Protein AF-A0A4U1F6W5-F1 (afdb_monomer_lite)

pLDDT: mean 93.99, std 4.49, range [68.31, 98.38]

InterPro domains:
  IPR005821 Ion transport domain [PF00520] (6-41)
  IPR015925 Ryanodine/Inositol 1,4,5-trisphosphate receptor [PTHR45816] (1-109)

Radius of gyration: 30.18 Å; chains: 1; bounding box: 64×39×82 Å

Structure (mmCIF, N/CA/C/O backbone):
data_AF-A0A4U1F6W5-F1
#
_entry.id   AF-A0A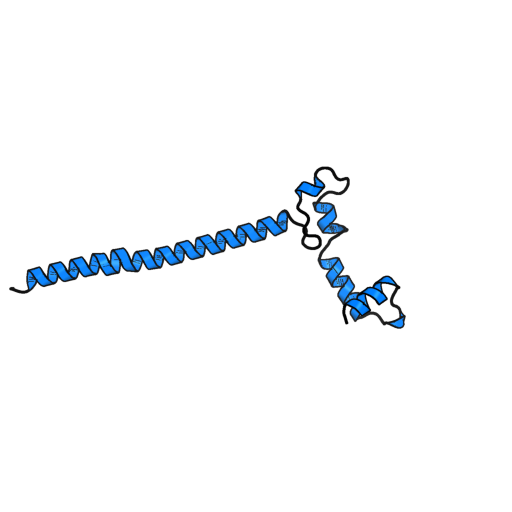4U1F6W5-F1
#
loop_
_atom_site.group_PDB
_atom_site.id
_atom_site.type_symbol
_atom_site.labe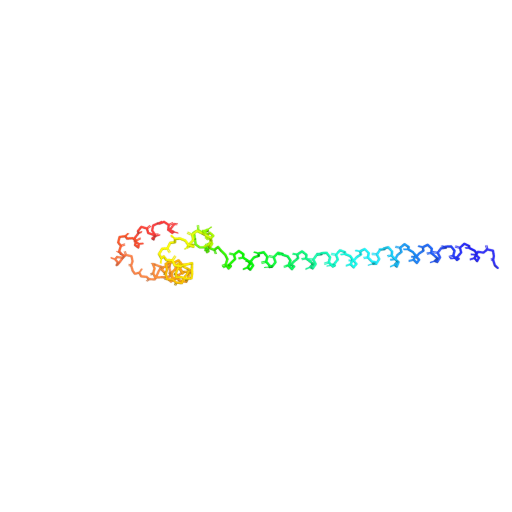l_atom_id
_atom_site.label_alt_id
_atom_site.label_comp_id
_atom_site.label_asym_id
_atom_site.label_entity_id
_atom_site.label_seq_id
_atom_site.pdbx_PDB_ins_code
_atom_site.Cartn_x
_atom_site.Cartn_y
_atom_site.Cartn_z
_atom_site.occupancy
_atom_site.B_iso_or_equiv
_atom_site.auth_seq_id
_atom_site.auth_comp_id
_atom_site.auth_asym_id
_atom_site.auth_atom_id
_atom_site.pdbx_PDB_model_num
ATOM 1 N N . GLU A 1 1 ? 42.546 -13.708 -48.440 1.00 68.31 1 GLU A N 1
ATOM 2 C CA . GLU A 1 1 ? 41.752 -14.947 -48.286 1.00 68.31 1 GLU A CA 1
ATOM 3 C C . GLU A 1 1 ? 40.320 -14.702 -48.749 1.00 68.31 1 GLU A C 1
ATOM 5 O O . GLU A 1 1 ? 39.774 -13.661 -48.393 1.00 68.31 1 GLU A O 1
ATOM 10 N N . PRO A 1 2 ? 39.708 -15.605 -49.533 1.00 77.06 2 PRO A N 1
ATOM 11 C CA . PRO A 1 2 ? 38.399 -15.370 -50.160 1.00 77.06 2 PRO A CA 1
ATOM 12 C C . PRO A 1 2 ? 37.243 -15.199 -49.157 1.00 77.06 2 PRO A C 1
ATOM 14 O O . PRO A 1 2 ? 36.224 -14.611 -49.497 1.00 77.06 2 PRO A O 1
ATOM 17 N N . LEU A 1 3 ? 37.407 -15.654 -47.911 1.00 87.00 3 LEU A N 1
ATOM 18 C CA . LEU A 1 3 ? 36.381 -15.586 -46.861 1.00 87.00 3 LEU A CA 1
ATOM 19 C C . LEU A 1 3 ? 36.525 -14.380 -45.920 1.00 87.00 3 LEU A C 1
ATOM 21 O O . LEU A 1 3 ? 35.708 -14.208 -45.019 1.00 87.00 3 LEU A O 1
ATOM 25 N N . PHE A 1 4 ? 37.539 -13.531 -46.114 1.00 90.25 4 PHE A N 1
ATOM 26 C CA . PHE A 1 4 ? 37.837 -12.431 -45.192 1.00 90.25 4 PHE A CA 1
ATOM 27 C C . PHE A 1 4 ? 36.677 -11.429 -45.074 1.00 90.25 4 PHE A C 1
ATOM 29 O O . PHE A 1 4 ? 36.264 -11.095 -43.969 1.00 90.25 4 PHE A O 1
ATOM 36 N N . ALA A 1 5 ? 36.093 -11.006 -46.200 1.00 90.12 5 ALA A N 1
ATOM 37 C CA . ALA A 1 5 ? 34.986 -10.047 -46.195 1.00 90.12 5 ALA A CA 1
ATOM 38 C C . ALA A 1 5 ? 33.719 -10.618 -45.534 1.00 90.12 5 ALA A C 1
ATOM 40 O O . ALA A 1 5 ? 33.069 -9.938 -44.744 1.00 90.12 5 ALA A O 1
ATOM 41 N N . ALA A 1 6 ? 33.399 -11.887 -45.808 1.00 92.50 6 ALA A N 1
ATOM 42 C CA . ALA A 1 6 ? 32.266 -12.573 -45.191 1.00 92.50 6 ALA A CA 1
ATOM 43 C C . ALA A 1 6 ? 32.442 -12.705 -43.670 1.00 92.50 6 ALA A C 1
ATOM 45 O O . ALA A 1 6 ? 31.493 -12.484 -42.920 1.00 92.50 6 ALA A O 1
ATOM 46 N N . ARG A 1 7 ? 33.667 -12.995 -43.212 1.00 92.88 7 ARG A N 1
ATOM 47 C CA . ARG A 1 7 ? 34.006 -13.053 -41.786 1.00 92.88 7 ARG A CA 1
ATOM 48 C C . ARG A 1 7 ? 33.837 -11.698 -41.100 1.00 92.88 7 ARG A C 1
ATOM 50 O O . ARG A 1 7 ? 33.198 -11.635 -40.061 1.00 92.88 7 ARG A O 1
ATOM 57 N N . VAL A 1 8 ? 34.324 -10.617 -41.709 1.00 94.50 8 VAL A N 1
ATOM 58 C CA . VAL A 1 8 ? 34.169 -9.257 -41.159 1.00 94.50 8 VAL A CA 1
ATOM 59 C C . VAL A 1 8 ? 32.693 -8.867 -41.036 1.00 94.50 8 VAL A C 1
ATOM 61 O O . VAL A 1 8 ? 32.289 -8.316 -40.016 1.00 94.50 8 VAL A O 1
ATOM 64 N N . ILE A 1 9 ? 31.869 -9.175 -42.042 1.00 94.69 9 ILE A N 1
ATOM 65 C CA . ILE A 1 9 ? 30.424 -8.900 -41.990 1.00 94.69 9 ILE A CA 1
ATOM 66 C C . ILE A 1 9 ? 29.757 -9.716 -40.879 1.00 94.69 9 ILE A C 1
ATOM 68 O O . ILE A 1 9 ? 28.943 -9.171 -40.136 1.00 94.69 9 ILE A O 1
ATOM 72 N N . TYR A 1 10 ? 30.111 -10.995 -40.742 1.00 95.12 10 TYR A N 1
ATOM 73 C CA . TYR A 1 10 ? 29.606 -11.838 -39.663 1.00 95.12 10 TYR A CA 1
ATOM 74 C C . TYR A 1 10 ? 29.979 -11.278 -38.283 1.00 95.12 10 TYR A C 1
ATOM 76 O O . TYR A 1 10 ? 29.102 -11.130 -37.434 1.00 95.12 10 TYR A O 1
ATOM 84 N N . ASP A 1 11 ? 31.243 -10.897 -38.081 1.00 94.62 11 ASP A N 1
ATOM 85 C CA . ASP A 1 11 ? 31.731 -10.356 -36.809 1.00 94.62 11 ASP A CA 1
ATOM 86 C C . ASP A 1 11 ? 31.037 -9.023 -36.459 1.00 94.62 11 ASP A C 1
ATOM 88 O O . ASP A 1 11 ? 30.629 -8.813 -35.314 1.00 94.62 11 ASP A O 1
ATOM 92 N N . LEU A 1 12 ? 30.817 -8.144 -37.447 1.00 95.00 12 LEU A N 1
ATOM 93 C CA . LEU A 1 12 ? 30.073 -6.892 -37.261 1.00 95.00 12 LEU A CA 1
ATOM 94 C C . LEU A 1 12 ? 28.596 -7.138 -36.934 1.00 95.00 12 LEU A C 1
ATOM 96 O O . LEU A 1 12 ? 28.070 -6.544 -35.992 1.00 95.00 12 LEU A O 1
ATOM 100 N N . LEU A 1 13 ? 27.920 -8.019 -37.678 1.00 95.81 13 LEU A N 1
ATOM 101 C CA . LEU A 1 13 ? 26.515 -8.351 -37.426 1.00 95.81 13 LEU A CA 1
ATOM 102 C C . LEU A 1 13 ? 26.331 -8.991 -36.051 1.00 95.81 13 LEU A C 1
ATOM 104 O O . LEU A 1 13 ? 25.398 -8.631 -35.335 1.00 95.81 13 LEU A O 1
ATOM 108 N N . PHE A 1 14 ? 27.232 -9.892 -35.663 1.00 95.69 14 PHE A N 1
ATOM 109 C CA . PHE A 1 14 ? 27.227 -10.500 -34.339 1.00 95.69 14 PHE A CA 1
ATOM 110 C C . PHE A 1 14 ? 27.396 -9.443 -33.243 1.00 95.69 14 PHE A C 1
ATOM 112 O O . PHE A 1 14 ? 26.631 -9.434 -32.277 1.00 95.69 14 PHE A O 1
ATOM 119 N N . PHE A 1 15 ? 28.341 -8.514 -33.413 1.00 95.31 15 PHE A N 1
ATOM 120 C CA . PHE A 1 15 ? 28.557 -7.428 -32.461 1.00 95.31 15 PHE A CA 1
ATOM 121 C C . PHE A 1 15 ? 27.306 -6.551 -32.294 1.00 95.31 15 PHE A C 1
ATOM 123 O O . PHE A 1 15 ? 26.849 -6.338 -31.170 1.00 95.31 15 PHE A O 1
ATOM 130 N N . PHE A 1 16 ? 26.696 -6.098 -33.392 1.00 96.69 16 PHE A N 1
ATOM 131 C CA . PHE A 1 16 ? 25.490 -5.269 -33.314 1.00 96.69 16 PHE A CA 1
ATOM 132 C C . PHE A 1 16 ? 24.285 -6.030 -32.750 1.00 96.69 16 PHE A C 1
ATOM 134 O O . PHE A 1 16 ? 23.603 -5.528 -31.858 1.00 96.69 16 PHE A O 1
ATOM 141 N N . MET A 1 17 ? 24.025 -7.249 -33.219 1.00 95.38 17 MET A N 1
ATOM 142 C CA . MET A 1 17 ? 22.853 -8.005 -32.776 1.00 95.38 17 MET A CA 1
ATOM 143 C C . MET A 1 17 ? 22.980 -8.477 -31.329 1.00 95.38 17 MET A C 1
ATOM 145 O O . MET A 1 17 ? 22.070 -8.271 -30.531 1.00 95.38 17 MET A O 1
ATOM 149 N N . VAL A 1 18 ? 24.090 -9.112 -30.959 1.00 95.00 18 VAL A N 1
ATOM 150 C CA . VAL A 1 18 ? 24.195 -9.779 -29.654 1.00 95.00 18 VAL A CA 1
ATOM 151 C C . VAL A 1 18 ? 24.643 -8.808 -28.567 1.00 95.00 18 VAL A C 1
ATOM 153 O O . VAL A 1 18 ? 24.035 -8.752 -27.499 1.00 95.00 18 VAL A O 1
ATOM 156 N N . ILE A 1 19 ? 25.687 -8.021 -28.829 1.00 92.44 19 ILE A N 1
ATOM 157 C CA . ILE A 1 19 ? 26.271 -7.153 -27.800 1.00 92.44 19 ILE A CA 1
ATOM 158 C C . ILE A 1 19 ? 25.475 -5.858 -27.673 1.00 92.44 19 ILE A C 1
ATOM 160 O O . ILE A 1 19 ? 25.138 -5.454 -26.564 1.00 92.44 19 ILE A O 1
ATOM 164 N N . ILE A 1 20 ? 25.146 -5.206 -28.790 1.00 95.38 20 ILE A N 1
ATOM 165 C CA . ILE A 1 20 ? 24.445 -3.920 -28.723 1.00 95.38 20 ILE A CA 1
ATOM 166 C C . ILE A 1 20 ? 22.949 -4.109 -28.478 1.00 95.38 20 ILE A C 1
ATOM 168 O O . ILE A 1 20 ? 22.406 -3.418 -27.623 1.00 95.38 20 ILE A O 1
ATOM 172 N N . ILE A 1 21 ? 22.271 -5.026 -29.171 1.00 96.75 21 ILE A N 1
ATOM 173 C CA . ILE A 1 21 ? 20.814 -5.166 -29.023 1.00 96.75 21 ILE A CA 1
ATOM 174 C C . ILE A 1 21 ? 20.458 -6.107 -27.868 1.00 96.75 21 ILE A C 1
ATOM 176 O O . ILE A 1 21 ? 19.849 -5.664 -26.897 1.00 96.75 21 ILE A O 1
ATOM 180 N N . VAL A 1 22 ? 20.832 -7.391 -27.938 1.00 96.88 22 VAL A N 1
ATOM 181 C CA . VAL A 1 22 ? 20.351 -8.398 -26.970 1.00 96.88 22 VAL A CA 1
ATOM 182 C C . VAL A 1 22 ? 20.806 -8.086 -25.544 1.00 96.88 22 VAL A C 1
ATOM 184 O O . VAL A 1 22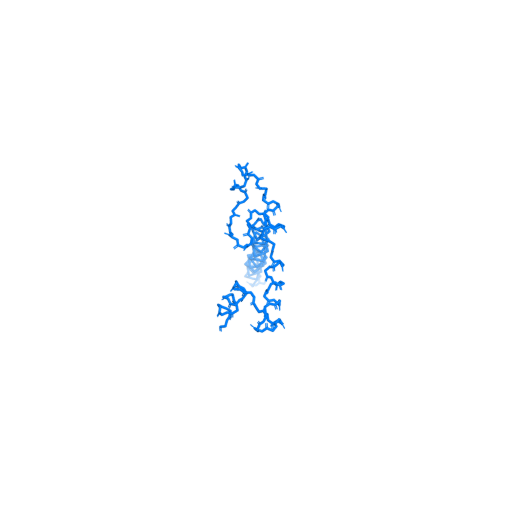 ? 19.979 -8.072 -24.632 1.00 96.88 22 VAL A O 1
ATOM 187 N N . LEU A 1 23 ? 22.093 -7.802 -25.336 1.00 94.88 23 LEU A N 1
ATOM 188 C CA . LEU A 1 23 ? 22.616 -7.563 -23.990 1.00 94.88 23 LEU A CA 1
ATOM 189 C C . LEU A 1 23 ? 22.009 -6.303 -23.348 1.00 94.88 23 LEU A C 1
ATOM 191 O O . LEU A 1 23 ? 21.595 -6.346 -22.190 1.00 94.88 23 LEU A O 1
ATOM 195 N N . ASN A 1 24 ? 21.896 -5.202 -24.098 1.00 94.81 24 ASN A N 1
ATOM 196 C CA . ASN A 1 24 ? 21.278 -3.978 -23.578 1.00 94.81 24 ASN A CA 1
ATOM 197 C C . ASN A 1 24 ? 19.767 -4.121 -23.382 1.00 94.81 24 ASN A C 1
ATOM 199 O O . ASN A 1 24 ? 19.231 -3.502 -22.468 1.00 94.81 24 ASN A O 1
ATOM 203 N N . LEU A 1 25 ? 19.078 -4.952 -24.173 1.00 97.12 25 LEU A N 1
ATOM 204 C CA . LEU A 1 25 ? 17.667 -5.264 -23.941 1.00 97.12 25 LEU A CA 1
ATOM 205 C C . LEU A 1 25 ? 17.483 -6.007 -22.614 1.00 97.12 25 LEU A C 1
ATOM 207 O O . LEU A 1 25 ? 16.605 -5.640 -21.838 1.00 97.12 25 LEU A O 1
ATOM 211 N N . ILE A 1 26 ? 18.333 -6.998 -22.316 1.00 97.12 26 ILE A N 1
ATOM 212 C CA . ILE A 1 26 ? 18.295 -7.715 -21.030 1.00 97.12 26 ILE A CA 1
ATOM 213 C C . ILE A 1 26 ? 18.505 -6.737 -19.869 1.00 97.12 26 ILE A C 1
ATOM 215 O O . ILE A 1 26 ? 17.722 -6.739 -18.918 1.00 97.12 26 ILE A O 1
ATOM 219 N N . PHE A 1 27 ? 19.518 -5.869 -19.952 1.00 95.75 27 PHE A N 1
ATOM 220 C CA . PHE A 1 27 ? 19.724 -4.835 -18.935 1.00 95.75 27 PHE A CA 1
ATOM 221 C C . PHE A 1 27 ? 18.545 -3.862 -18.843 1.00 95.75 27 PHE A C 1
ATOM 223 O O . PHE A 1 27 ? 18.163 -3.489 -17.738 1.00 95.75 27 PHE A O 1
ATOM 230 N N . GLY A 1 28 ? 17.938 -3.500 -19.974 1.00 97.81 28 GLY A N 1
ATOM 231 C CA . GLY A 1 28 ? 16.742 -2.664 -20.030 1.00 97.81 28 GLY A CA 1
ATOM 232 C C . GLY A 1 28 ? 15.581 -3.261 -19.239 1.00 97.81 28 GLY A C 1
ATOM 233 O O . GLY A 1 28 ? 15.039 -2.586 -18.370 1.00 97.81 28 GLY A O 1
ATOM 234 N N . VAL A 1 29 ? 15.264 -4.541 -19.458 1.00 98.19 29 VAL A N 1
ATOM 235 C CA . VAL A 1 29 ? 14.206 -5.247 -18.711 1.00 98.19 29 VAL A CA 1
ATOM 236 C C . VAL A 1 29 ? 14.519 -5.292 -17.214 1.00 98.19 29 VAL A C 1
ATOM 238 O O . VAL A 1 29 ? 13.643 -5.060 -16.386 1.00 98.19 29 VAL A O 1
ATOM 241 N N . ILE A 1 30 ? 15.775 -5.548 -16.839 1.00 97.62 30 ILE A N 1
ATOM 242 C CA . ILE A 1 30 ? 16.173 -5.559 -15.426 1.00 97.62 30 ILE A CA 1
ATOM 243 C C . ILE A 1 30 ? 15.970 -4.174 -14.793 1.00 97.62 30 ILE A C 1
ATOM 245 O O . ILE A 1 30 ? 15.398 -4.076 -13.710 1.00 97.62 30 ILE A O 1
ATOM 249 N N . ILE A 1 31 ? 16.395 -3.097 -15.456 1.00 98.12 31 ILE A N 1
ATOM 250 C CA . ILE A 1 31 ? 16.225 -1.729 -14.941 1.00 98.12 31 ILE A CA 1
ATOM 251 C C . ILE A 1 31 ? 14.742 -1.379 -14.795 1.00 98.12 31 ILE A C 1
ATOM 253 O O . ILE A 1 31 ? 14.354 -0.823 -13.768 1.00 98.12 31 ILE A O 1
ATOM 257 N N . ASP A 1 32 ? 13.929 -1.742 -15.785 1.00 98.38 32 ASP A N 1
ATOM 258 C CA . ASP A 1 32 ? 12.485 -1.511 -15.782 1.00 98.38 32 ASP A CA 1
ATOM 259 C C . ASP A 1 32 ? 11.815 -2.225 -14.599 1.00 98.38 32 ASP A C 1
ATOM 261 O O . ASP A 1 32 ? 11.172 -1.594 -13.763 1.00 98.38 32 ASP A O 1
ATOM 265 N N . THR A 1 33 ? 12.110 -3.516 -14.406 1.00 97.94 33 THR A N 1
ATOM 266 C CA . THR A 1 33 ? 11.577 -4.276 -13.260 1.00 97.94 33 THR A CA 1
ATOM 267 C C . THR A 1 33 ? 12.000 -3.696 -11.905 1.00 97.94 33 THR A C 1
ATOM 269 O O . THR A 1 33 ? 11.199 -3.657 -10.971 1.00 97.94 33 THR A O 1
ATOM 272 N N . PHE A 1 34 ? 13.231 -3.192 -11.764 1.00 97.94 34 PHE A N 1
ATOM 273 C CA . PHE A 1 34 ? 13.651 -2.515 -10.531 1.00 97.94 34 PHE A CA 1
ATOM 274 C C . PHE A 1 34 ? 12.941 -1.172 -10.321 1.00 97.94 34 PHE A C 1
ATOM 276 O O . PHE A 1 34 ? 12.645 -0.813 -9.174 1.00 97.94 34 PHE A O 1
ATOM 283 N N . ALA A 1 35 ? 12.672 -0.429 -11.394 1.00 98.12 35 ALA A N 1
ATOM 284 C CA . ALA A 1 35 ? 11.902 0.808 -11.338 1.00 98.12 35 ALA A CA 1
ATOM 285 C C . ALA A 1 35 ? 10.454 0.539 -10.898 1.00 98.12 35 ALA A C 1
ATOM 287 O O . ALA A 1 35 ? 9.955 1.227 -10.002 1.00 98.12 35 ALA A O 1
ATOM 288 N N . ASP A 1 36 ? 9.831 -0.513 -11.428 1.00 98.06 36 ASP A N 1
ATOM 289 C CA . ASP A 1 36 ? 8.489 -0.949 -11.035 1.00 98.06 36 ASP A CA 1
ATOM 290 C C . ASP A 1 36 ? 8.432 -1.359 -9.564 1.00 98.06 36 ASP A C 1
ATOM 292 O O . ASP A 1 36 ? 7.616 -0.831 -8.806 1.00 98.06 36 ASP A O 1
ATOM 296 N N . LEU A 1 37 ? 9.354 -2.214 -9.107 1.00 98.06 37 LEU A N 1
ATOM 297 C CA . LEU A 1 37 ? 9.427 -2.618 -7.697 1.00 98.06 37 LEU A CA 1
ATOM 298 C C . LEU A 1 37 ? 9.594 -1.413 -6.758 1.00 98.06 37 LEU A C 1
ATOM 300 O O . LEU A 1 37 ? 9.032 -1.383 -5.657 1.00 98.06 37 LEU A O 1
ATOM 304 N N . ARG A 1 38 ? 10.351 -0.394 -7.183 1.00 97.62 38 ARG A N 1
ATOM 305 C CA . ARG A 1 38 ? 10.494 0.859 -6.432 1.00 97.62 38 ARG A CA 1
ATOM 306 C C . ARG A 1 38 ? 9.181 1.640 -6.389 1.00 97.62 38 ARG A C 1
ATOM 308 O O . ARG A 1 38 ? 8.807 2.111 -5.314 1.00 97.62 38 ARG A O 1
ATOM 315 N N . SER A 1 39 ? 8.504 1.774 -7.526 1.00 97.88 39 SER A N 1
ATOM 316 C CA . SER A 1 39 ? 7.211 2.458 -7.638 1.00 97.88 39 SER A CA 1
ATOM 317 C C . SER A 1 39 ? 6.146 1.782 -6.769 1.00 97.88 39 SER A C 1
ATOM 319 O O . SER A 1 39 ? 5.476 2.441 -5.973 1.00 97.88 39 SER A O 1
ATOM 321 N N . GLU A 1 40 ? 6.059 0.450 -6.814 1.00 97.44 40 GLU A N 1
ATOM 322 C CA . GLU A 1 40 ? 5.145 -0.321 -5.970 1.00 97.44 40 GLU A CA 1
ATOM 323 C C . GLU A 1 40 ? 5.426 -0.132 -4.479 1.00 97.44 40 GLU A C 1
ATOM 325 O O . GLU A 1 40 ? 4.494 0.054 -3.689 1.00 97.44 40 GLU A O 1
ATOM 330 N N . LYS A 1 41 ? 6.703 -0.164 -4.074 1.00 96.62 41 LYS A N 1
ATOM 331 C CA . LYS A 1 41 ? 7.090 0.092 -2.684 1.00 96.62 41 LYS A CA 1
ATOM 332 C C . LYS A 1 41 ? 6.667 1.495 -2.247 1.00 96.62 41 LYS A C 1
ATOM 334 O O . LYS A 1 41 ? 6.066 1.634 -1.184 1.00 96.62 41 LYS A O 1
ATOM 339 N N . GLN A 1 42 ? 6.940 2.510 -3.065 1.00 97.31 42 GLN A N 1
ATOM 340 C CA . GLN A 1 42 ? 6.566 3.891 -2.766 1.00 97.31 42 GLN A CA 1
ATOM 341 C C . GLN A 1 42 ? 5.046 4.042 -2.631 1.00 97.31 42 GLN A C 1
ATOM 343 O O . GLN A 1 42 ? 4.580 4.623 -1.654 1.00 97.31 42 GLN A O 1
ATOM 348 N N . LYS A 1 43 ? 4.274 3.448 -3.547 1.00 96.31 43 LYS A N 1
ATOM 349 C CA . LYS A 1 43 ? 2.808 3.454 -3.495 1.00 96.31 43 LYS A CA 1
ATOM 350 C C . LYS A 1 43 ? 2.274 2.797 -2.219 1.00 96.31 43 LYS A C 1
ATOM 352 O O . LYS A 1 43 ? 1.364 3.327 -1.589 1.00 96.31 43 LYS A O 1
ATOM 357 N N . LYS A 1 44 ? 2.844 1.657 -1.809 1.00 94.75 44 LYS A N 1
ATOM 358 C CA . LYS A 1 44 ? 2.467 0.982 -0.553 1.00 94.75 44 LYS A CA 1
ATOM 359 C C . LYS A 1 44 ? 2.762 1.855 0.667 1.00 94.75 44 LYS A C 1
ATOM 361 O O . LYS A 1 44 ? 1.914 1.974 1.545 1.00 94.75 44 LYS A O 1
ATOM 366 N N . GLU A 1 45 ? 3.940 2.473 0.722 1.00 95.38 45 GLU A N 1
ATOM 367 C CA . GLU A 1 45 ? 4.314 3.371 1.822 1.00 95.38 45 GLU A CA 1
ATOM 368 C C . GLU A 1 45 ? 3.441 4.627 1.883 1.00 95.38 45 GLU A C 1
ATOM 370 O O . GLU A 1 45 ? 3.138 5.106 2.975 1.00 95.38 45 GLU A O 1
ATOM 375 N N . GLU A 1 46 ? 3.035 5.161 0.734 1.00 94.75 46 GLU A N 1
ATOM 376 C CA . GLU A 1 46 ? 2.124 6.299 0.656 1.00 94.75 46 GLU A CA 1
ATOM 377 C C . GLU A 1 46 ? 0.745 5.940 1.209 1.00 94.75 46 GLU A C 1
ATOM 379 O O . GLU A 1 46 ? 0.284 6.606 2.134 1.00 94.75 46 GLU A O 1
ATOM 384 N N . ILE A 1 47 ? 0.148 4.836 0.745 1.00 94.31 47 ILE A N 1
ATOM 385 C CA . ILE A 1 47 ? -1.153 4.353 1.238 1.00 94.31 47 ILE A CA 1
ATOM 386 C C . ILE A 1 47 ? -1.115 4.153 2.759 1.00 94.31 47 ILE A C 1
ATOM 388 O O . ILE A 1 47 ? -2.022 4.595 3.458 1.00 94.31 47 ILE A O 1
ATOM 392 N N . LEU A 1 48 ? -0.046 3.555 3.294 1.00 90.75 48 LEU A N 1
ATOM 393 C CA . LEU A 1 48 ? 0.107 3.349 4.741 1.00 90.75 48 LEU A CA 1
ATOM 394 C C . LEU A 1 48 ? 0.198 4.657 5.546 1.00 90.75 48 LEU A C 1
ATOM 396 O O . LEU A 1 48 ? -0.118 4.660 6.733 1.00 90.75 48 LEU A O 1
ATOM 400 N N . LYS A 1 49 ? 0.651 5.758 4.935 1.00 90.69 49 LYS A N 1
ATOM 401 C CA . LYS A 1 49 ? 0.773 7.073 5.590 1.00 90.69 49 LYS A CA 1
ATOM 402 C C . LYS A 1 49 ? -0.476 7.933 5.446 1.00 90.69 49 LYS A C 1
ATOM 404 O O . LYS A 1 49 ? -0.684 8.825 6.268 1.00 90.69 49 LYS A O 1
ATOM 409 N N . 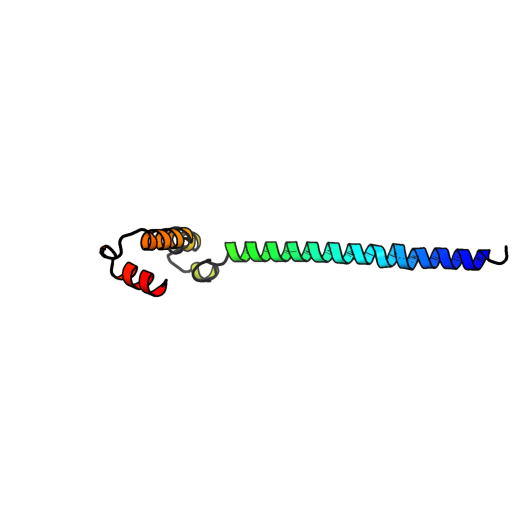THR A 1 50 ? -1.257 7.726 4.391 1.00 93.81 50 THR A N 1
ATOM 410 C CA . THR A 1 50 ? -2.405 8.576 4.057 1.00 93.81 50 THR A CA 1
ATOM 411 C C . THR A 1 50 ? -3.740 7.913 4.336 1.00 93.81 50 THR A C 1
ATOM 413 O O . THR A 1 50 ? -4.738 8.615 4.385 1.00 93.81 50 THR A O 1
ATOM 416 N N . THR A 1 51 ? -3.782 6.596 4.520 1.00 95.38 51 THR A N 1
ATOM 417 C CA . THR A 1 51 ? -5.029 5.839 4.647 1.00 95.38 51 THR A CA 1
ATOM 418 C C . THR A 1 51 ? -5.029 5.029 5.936 1.00 95.38 51 THR A C 1
ATOM 420 O O . THR A 1 51 ? -4.046 4.365 6.268 1.00 95.38 51 THR A O 1
ATOM 423 N N . CYS A 1 52 ? -6.134 5.060 6.682 1.00 95.56 52 CYS A N 1
ATOM 424 C CA . CYS A 1 52 ? -6.271 4.237 7.882 1.00 95.56 52 CYS A CA 1
ATOM 425 C C . CYS A 1 52 ? -6.423 2.753 7.508 1.00 95.56 52 CYS A C 1
ATOM 427 O O . CYS A 1 52 ? -7.290 2.391 6.714 1.00 95.56 52 CYS A O 1
ATOM 429 N N . PHE A 1 53 ? -5.616 1.882 8.124 1.00 95.44 53 PHE A N 1
ATOM 430 C CA . PHE A 1 53 ? -5.592 0.441 7.838 1.00 95.44 53 PHE A CA 1
ATOM 431 C C . PHE A 1 53 ? -6.927 -0.270 8.123 1.00 95.44 53 PHE A C 1
ATOM 433 O O . PHE A 1 53 ? -7.258 -1.240 7.450 1.00 95.44 53 PHE A O 1
ATOM 440 N N . ILE A 1 54 ? -7.691 0.207 9.111 1.00 95.81 54 ILE A N 1
ATOM 441 C CA . ILE A 1 54 ? -8.923 -0.452 9.566 1.00 95.81 54 ILE A CA 1
ATOM 442 C C . ILE A 1 54 ? -10.146 0.007 8.764 1.00 95.81 54 ILE A C 1
ATOM 444 O O . ILE A 1 54 ? -10.914 -0.822 8.288 1.00 95.81 54 ILE A O 1
ATOM 448 N N . CYS A 1 55 ? -10.343 1.321 8.615 1.00 95.12 55 CYS A N 1
ATOM 449 C CA . CYS A 1 55 ? -11.549 1.874 7.985 1.00 95.12 55 CYS A CA 1
ATOM 450 C C . CYS A 1 55 ? -11.358 2.310 6.526 1.00 95.12 55 CYS A C 1
ATOM 452 O O . CYS A 1 55 ? -12.344 2.612 5.859 1.00 95.12 55 CYS A O 1
ATOM 454 N N . GLY A 1 56 ? -10.120 2.377 6.028 1.00 94.69 56 GLY A N 1
ATOM 455 C CA . GLY A 1 56 ? -9.828 2.787 4.653 1.00 94.69 56 GLY A CA 1
ATOM 456 C C . GLY A 1 56 ? -10.053 4.274 4.361 1.00 94.69 56 GLY A C 1
ATOM 457 O O . GLY A 1 56 ? -10.025 4.667 3.200 1.00 94.69 56 GLY A O 1
ATOM 458 N N . LEU A 1 57 ? -10.293 5.106 5.381 1.00 94.81 57 LEU A N 1
ATOM 459 C CA . LEU A 1 57 ? -10.452 6.546 5.190 1.00 94.81 57 LEU A CA 1
ATOM 460 C C . LEU A 1 57 ? -9.103 7.212 4.930 1.00 94.81 57 LEU A C 1
ATOM 462 O O . LEU A 1 57 ? -8.124 6.965 5.642 1.00 94.81 57 LEU A O 1
ATOM 466 N N . GLU A 1 58 ? -9.094 8.080 3.926 1.00 94.56 58 GLU A N 1
ATOM 467 C CA . GLU A 1 58 ? -7.972 8.950 3.603 1.00 94.56 58 GLU A CA 1
ATOM 468 C C . GLU A 1 58 ? -7.839 10.089 4.625 1.00 94.56 58 GLU A C 1
ATOM 470 O O . GLU A 1 58 ? -8.804 10.533 5.256 1.00 94.56 58 GLU A O 1
ATOM 475 N N . ARG A 1 59 ? -6.605 10.566 4.784 1.00 92.12 59 ARG A N 1
ATOM 476 C CA . ARG A 1 59 ? -6.206 11.613 5.725 1.00 92.12 59 ARG A CA 1
ATOM 477 C C . ARG A 1 59 ? -6.942 12.931 5.489 1.00 92.12 59 ARG A C 1
ATOM 479 O O . ARG A 1 59 ? -7.258 13.617 6.455 1.00 92.12 59 ARG A O 1
ATOM 486 N N . ASP A 1 60 ? -7.270 13.236 4.235 1.00 91.69 60 ASP A N 1
ATOM 487 C CA . ASP A 1 60 ? -8.010 14.436 3.819 1.00 91.69 60 ASP A CA 1
ATOM 488 C C . ASP A 1 60 ? -9.390 14.554 4.501 1.00 91.69 60 ASP A C 1
ATOM 490 O O . ASP A 1 60 ? -9.906 15.652 4.717 1.00 91.69 60 ASP A O 1
ATOM 494 N N . LYS A 1 61 ? -9.998 13.428 4.903 1.00 89.88 61 LYS A N 1
ATOM 495 C CA . LYS A 1 61 ? -11.294 13.407 5.599 1.00 89.88 61 LYS A CA 1
ATOM 496 C C . LYS A 1 61 ? -11.224 13.926 7.031 1.00 89.88 61 LYS A C 1
ATOM 498 O O . LYS A 1 61 ? -12.277 14.216 7.607 1.00 89.88 61 LYS A O 1
ATOM 503 N N . PHE A 1 62 ? -10.023 14.062 7.590 1.00 91.44 62 PHE A N 1
ATOM 504 C CA . PHE A 1 62 ? -9.801 14.486 8.971 1.00 91.44 62 PHE A CA 1
ATOM 505 C C . PHE A 1 62 ? -9.435 15.973 9.097 1.00 91.44 62 PHE A C 1
ATOM 507 O O . PHE A 1 62 ? -9.502 16.507 10.200 1.00 91.44 62 PHE A O 1
ATOM 514 N N . ASP A 1 63 ? -9.163 16.678 7.992 1.00 84.50 63 ASP A N 1
ATOM 515 C CA . ASP A 1 63 ? -8.711 18.082 8.008 1.00 84.50 63 ASP A CA 1
ATOM 516 C C . ASP A 1 63 ? -9.737 19.068 8.610 1.00 84.50 63 ASP A C 1
ATOM 518 O O . ASP A 1 63 ? -9.367 20.129 9.104 1.00 84.50 63 ASP A O 1
ATOM 522 N N . ASN A 1 64 ? -11.030 18.715 8.613 1.00 80.31 64 ASN A N 1
ATOM 523 C CA . ASN A 1 64 ? -12.122 19.525 9.180 1.00 80.31 64 ASN A CA 1
ATOM 524 C C . ASN A 1 64 ? -12.860 18.818 10.331 1.00 80.31 64 ASN A C 1
ATOM 526 O O . ASN A 1 64 ? -14.035 19.097 10.597 1.00 80.31 64 ASN A O 1
ATOM 530 N N . LYS A 1 65 ? -12.217 17.840 10.972 1.00 83.25 65 LYS A N 1
ATOM 531 C CA . LYS A 1 65 ? -12.787 17.079 12.089 1.00 83.25 65 LYS A CA 1
ATOM 532 C C . LYS A 1 65 ? -12.119 17.477 13.400 1.00 83.25 65 LYS A C 1
ATOM 534 O O . LYS A 1 65 ? -11.044 18.061 13.421 1.00 83.25 65 LYS A O 1
ATOM 539 N N . THR A 1 66 ? -12.788 17.170 14.508 1.00 85.50 66 THR A N 1
ATOM 540 C CA . THR A 1 66 ? -12.248 17.396 15.856 1.00 85.50 66 THR A CA 1
ATOM 541 C C . THR A 1 66 ? -11.092 16.454 16.180 1.00 85.50 66 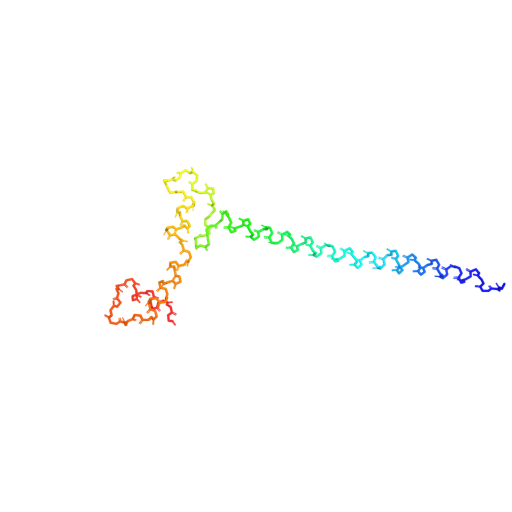THR A C 1
ATOM 543 O O . THR A 1 66 ? -10.215 16.828 16.946 1.00 85.50 66 THR A O 1
ATOM 546 N N . VAL A 1 67 ? -11.097 15.253 15.595 1.00 90.00 67 VAL A N 1
ATOM 547 C CA . VAL A 1 67 ? -10.071 14.219 15.772 1.00 90.00 67 VAL A CA 1
ATOM 548 C C . VAL A 1 67 ? -9.091 14.281 14.606 1.00 90.00 67 VAL A C 1
ATOM 550 O O . VAL A 1 67 ? -9.502 14.302 13.443 1.00 90.00 67 VAL A O 1
ATOM 553 N N . THR A 1 68 ? -7.797 14.298 14.918 1.00 93.31 68 THR A N 1
ATOM 554 C CA . THR A 1 68 ? -6.733 14.278 13.903 1.00 93.31 68 THR A CA 1
ATOM 555 C C . THR A 1 68 ? -6.536 12.871 13.339 1.00 93.31 68 THR A C 1
ATOM 557 O O . THR A 1 68 ? -6.799 11.880 14.017 1.00 93.31 68 THR A O 1
ATOM 560 N N . PHE A 1 69 ? -6.018 12.755 12.112 1.00 94.06 69 PHE A N 1
ATOM 561 C CA . PHE A 1 69 ? -5.690 11.444 11.537 1.00 94.06 69 PHE A CA 1
ATOM 562 C C . PHE A 1 69 ? -4.708 10.656 12.422 1.00 94.06 69 PHE A C 1
ATOM 564 O O . PHE A 1 69 ? -4.868 9.454 12.612 1.00 94.06 69 PHE A O 1
ATOM 571 N N . GLU A 1 70 ? -3.723 11.335 13.016 1.00 93.19 70 GLU A N 1
ATOM 572 C CA . GLU A 1 70 ? -2.784 10.753 13.977 1.00 93.19 70 GLU A CA 1
ATOM 573 C C . GLU A 1 70 ? -3.464 10.143 15.207 1.00 93.19 70 GLU A C 1
ATOM 575 O O . GLU A 1 70 ? -3.078 9.056 15.633 1.00 93.19 70 GLU A O 1
ATOM 580 N N . GLU A 1 71 ? -4.439 10.839 15.785 1.00 94.31 71 GLU A N 1
ATOM 581 C CA . GLU A 1 71 ? -5.205 10.355 16.936 1.00 94.31 71 GLU A CA 1
ATOM 582 C C . GLU A 1 71 ? -6.111 9.187 16.531 1.00 94.31 71 GLU A C 1
ATOM 584 O O . GLU A 1 71 ? -6.129 8.153 17.200 1.00 94.31 71 GLU A O 1
ATOM 589 N N . HIS A 1 72 ? -6.748 9.287 15.363 1.00 95.12 72 HIS A N 1
ATOM 590 C CA . HIS A 1 72 ? -7.576 8.228 14.800 1.00 95.12 72 HIS A CA 1
ATOM 591 C C . HIS A 1 72 ? -6.810 6.907 14.632 1.00 95.12 72 HIS A C 1
ATOM 593 O O . HIS A 1 72 ? -7.307 5.861 15.033 1.00 95.12 72 HIS A O 1
ATOM 599 N N . ILE A 1 73 ? -5.589 6.911 14.085 1.00 95.12 73 ILE A N 1
ATOM 600 C CA . ILE A 1 73 ? -4.826 5.663 13.868 1.00 95.12 73 ILE A CA 1
ATOM 601 C C . ILE A 1 73 ? -4.128 5.129 15.130 1.00 95.12 73 ILE A C 1
ATOM 603 O O . ILE A 1 73 ? -3.745 3.958 15.158 1.00 95.12 73 ILE A O 1
ATOM 607 N N . LYS A 1 74 ? -3.908 5.968 16.151 1.00 94.44 74 LYS A N 1
ATOM 608 C CA . LYS A 1 74 ? -3.180 5.585 17.376 1.00 94.44 74 LYS A CA 1
ATOM 609 C C . LYS A 1 74 ? -4.092 5.174 18.520 1.00 94.44 74 LYS A C 1
ATOM 611 O O . LYS A 1 74 ? -3.733 4.239 19.234 1.00 94.44 74 LYS A O 1
ATOM 616 N N . GLU A 1 75 ? -5.239 5.829 18.661 1.00 93.50 75 GLU A N 1
ATOM 617 C CA . GLU A 1 75 ? -6.150 5.636 19.790 1.00 93.50 75 GLU A CA 1
ATOM 618 C C . GLU A 1 75 ? -7.425 4.902 19.358 1.00 93.50 75 GLU A C 1
ATOM 620 O O . GLU A 1 75 ? -7.742 3.849 19.909 1.00 93.50 75 GLU A O 1
ATOM 625 N N . GLU A 1 76 ? -8.122 5.392 18.326 1.00 93.94 76 GLU A N 1
ATOM 626 C CA . GLU A 1 76 ? -9.407 4.817 17.898 1.00 93.94 76 GLU A CA 1
ATOM 627 C C . GLU A 1 76 ? -9.225 3.515 17.098 1.00 93.94 76 GLU A C 1
ATOM 629 O O . GLU A 1 76 ? -9.786 2.470 17.429 1.00 93.94 76 GLU A O 1
ATOM 634 N N . HIS A 1 77 ? -8.420 3.560 16.037 1.00 96.19 77 HIS A N 1
ATOM 635 C CA . HIS A 1 77 ? -8.216 2.494 15.052 1.00 96.19 77 HIS A CA 1
ATOM 636 C C . HIS A 1 77 ? -6.780 1.959 15.060 1.00 96.19 77 HIS A C 1
ATOM 638 O O . HIS A 1 77 ? -6.172 1.693 14.018 1.00 96.19 77 HIS A O 1
ATOM 644 N N . ASN A 1 78 ? -6.239 1.747 16.256 1.00 96.00 78 ASN A N 1
ATOM 645 C CA . ASN A 1 78 ? -4.943 1.105 16.413 1.00 96.00 78 ASN A CA 1
ATOM 646 C C . ASN A 1 78 ? -5.014 -0.382 16.046 1.00 96.00 78 ASN A C 1
ATOM 648 O O . ASN A 1 78 ? -5.689 -1.164 16.717 1.00 96.00 78 ASN A O 1
ATOM 652 N N . MET A 1 79 ? -4.263 -0.799 15.025 1.00 94.31 79 MET A N 1
ATOM 653 C CA . MET A 1 79 ? -4.249 -2.192 14.555 1.00 94.31 79 MET A CA 1
ATOM 654 C C . MET A 1 79 ? -3.918 -3.212 15.657 1.00 94.31 79 MET A C 1
ATOM 656 O O . MET A 1 79 ? -4.446 -4.325 15.657 1.00 94.31 79 MET A O 1
ATOM 660 N N . TRP A 1 80 ? -3.069 -2.840 16.618 1.00 96.69 80 TRP A N 1
ATOM 661 C CA . TRP A 1 80 ? -2.636 -3.742 17.680 1.00 96.69 80 TRP A CA 1
ATOM 662 C C . TRP A 1 80 ? -3.731 -3.962 18.714 1.00 96.69 80 TRP A C 1
ATOM 664 O O . TRP A 1 80 ? -3.840 -5.065 19.241 1.00 96.69 80 TRP A O 1
ATOM 674 N N . HIS A 1 81 ? -4.590 -2.968 18.955 1.00 96.94 81 HIS A N 1
ATOM 675 C CA . HIS A 1 81 ? -5.740 -3.135 19.844 1.00 96.94 81 HIS A CA 1
ATOM 676 C C . HIS A 1 81 ? -6.706 -4.200 19.307 1.00 96.94 81 HIS A C 1
ATOM 678 O O . HIS A 1 81 ? -7.167 -5.036 20.083 1.00 96.94 81 HIS A O 1
ATOM 684 N N . TYR A 1 82 ? -6.926 -4.259 17.987 1.00 95.62 82 TYR A N 1
ATOM 685 C CA . TYR A 1 82 ? -7.718 -5.327 17.362 1.00 95.62 82 TYR A CA 1
ATOM 686 C C . TYR A 1 82 ? -7.088 -6.708 17.584 1.00 95.62 82 TYR A C 1
ATOM 688 O O . TYR A 1 82 ? -7.779 -7.643 17.989 1.00 95.62 82 TYR A O 1
ATOM 696 N N . LEU A 1 83 ? -5.773 -6.845 17.375 1.00 95.69 83 LEU A N 1
ATOM 697 C CA . LEU A 1 83 ? -5.078 -8.116 17.604 1.00 95.69 83 LEU A CA 1
ATOM 698 C C . LEU A 1 83 ? -5.141 -8.545 19.078 1.00 95.69 83 LEU A C 1
ATOM 700 O O . LEU A 1 83 ? -5.469 -9.696 19.367 1.00 95.69 83 LEU A O 1
ATOM 704 N N . CYS A 1 84 ? -4.871 -7.625 20.005 1.00 96.56 84 CYS A N 1
ATOM 705 C CA . CYS A 1 84 ? -4.968 -7.875 21.442 1.00 96.56 84 CYS A CA 1
ATOM 706 C C . CYS A 1 84 ? -6.382 -8.306 21.846 1.00 96.56 84 CYS A C 1
ATOM 708 O O . CYS A 1 84 ? -6.523 -9.234 22.638 1.00 96.56 84 CYS A O 1
ATOM 710 N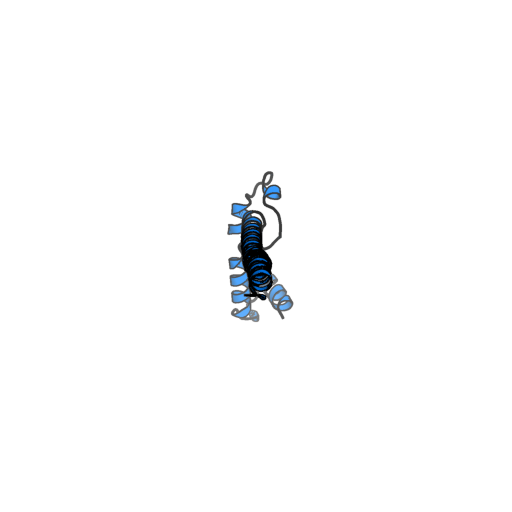 N . PHE A 1 85 ? -7.421 -7.692 21.272 1.00 96.25 85 PHE A N 1
ATOM 711 C CA . PHE A 1 85 ? -8.808 -8.068 21.535 1.00 96.25 85 PHE A CA 1
ATOM 712 C C . PHE A 1 85 ? -9.135 -9.482 21.035 1.00 96.25 85 PHE A C 1
ATOM 714 O O . PHE A 1 85 ? -9.747 -10.263 21.758 1.00 96.25 85 PHE A O 1
ATOM 721 N N . ILE A 1 86 ? -8.663 -9.864 19.844 1.00 94.94 86 ILE A N 1
ATOM 722 C CA . ILE A 1 86 ? -8.836 -11.236 19.334 1.00 94.94 86 ILE A CA 1
ATOM 723 C C . ILE A 1 86 ? -8.143 -12.251 20.255 1.00 94.94 86 ILE A C 1
ATOM 725 O O . ILE A 1 86 ? -8.707 -13.306 20.550 1.00 94.94 86 ILE A O 1
ATOM 729 N N . VAL A 1 87 ? -6.924 -11.950 20.718 1.00 96.12 87 VAL A N 1
ATOM 730 C CA . VAL A 1 87 ? -6.197 -12.814 21.663 1.00 96.12 87 VAL A CA 1
ATOM 731 C C . VAL A 1 87 ? -6.939 -12.909 22.997 1.00 96.12 87 VAL A C 1
ATOM 733 O O . VAL A 1 87 ? -7.101 -14.014 23.510 1.00 96.12 87 VAL A O 1
ATOM 736 N N . LEU A 1 88 ? -7.439 -11.786 23.524 1.00 95.94 88 LEU A N 1
ATOM 737 C CA . LEU A 1 88 ? -8.244 -11.744 24.746 1.00 95.94 88 LEU A CA 1
ATOM 738 C C . LEU A 1 88 ? -9.456 -12.668 24.632 1.00 95.94 88 LEU A C 1
ATOM 740 O O . LEU A 1 88 ? -9.624 -13.542 25.476 1.00 95.94 88 LEU A O 1
ATOM 744 N N . VAL A 1 89 ? -10.258 -12.518 23.575 1.00 95.31 89 VAL A N 1
ATOM 745 C CA . VAL A 1 89 ? -11.452 -13.346 23.359 1.00 95.31 89 VAL A CA 1
ATOM 746 C C . VAL A 1 89 ? -11.078 -14.828 23.273 1.00 95.31 89 VAL A C 1
ATOM 748 O O . VAL A 1 89 ? -11.751 -15.656 23.873 1.00 95.31 89 VAL A O 1
ATOM 751 N N . LYS A 1 90 ? -9.974 -15.191 22.608 1.00 92.81 90 LYS A N 1
ATOM 752 C CA . LYS A 1 90 ? -9.544 -16.599 22.498 1.00 92.81 90 LYS A CA 1
ATOM 753 C C . LYS A 1 90 ? -9.067 -17.230 23.809 1.00 92.81 90 LYS A C 1
ATOM 755 O O . LYS A 1 90 ? -9.153 -18.448 23.938 1.00 92.81 90 LYS A O 1
ATOM 760 N N . VAL A 1 91 ? -8.502 -16.444 24.723 1.00 94.94 91 VAL A N 1
ATOM 761 C CA . VAL A 1 91 ? -7.899 -16.950 25.971 1.00 94.94 91 VAL A CA 1
ATOM 762 C C . VAL A 1 91 ? -8.867 -16.863 27.150 1.00 94.94 91 VAL A C 1
ATOM 764 O O . VAL A 1 91 ? -8.810 -17.697 28.051 1.00 94.94 91 VAL A O 1
ATOM 767 N N . LYS A 1 92 ? -9.741 -15.856 27.157 1.00 94.56 92 LYS A N 1
ATOM 768 C CA . LYS A 1 92 ? -10.728 -15.631 28.211 1.00 94.56 92 LYS A CA 1
ATOM 769 C C . LYS A 1 92 ? -11.787 -16.739 28.214 1.00 94.56 92 LYS A C 1
ATOM 771 O O . LYS A 1 92 ? -12.178 -17.232 27.156 1.00 94.56 92 LYS A O 1
ATOM 776 N N . ASP A 1 93 ? -12.256 -17.116 29.402 1.00 94.31 93 ASP A N 1
ATOM 777 C CA . ASP A 1 93 ? -13.311 -18.117 29.548 1.00 94.31 93 ASP A CA 1
ATOM 778 C C . ASP A 1 93 ? -14.626 -17.609 28.936 1.00 94.31 93 ASP A C 1
ATOM 780 O O . ASP A 1 93 ? -15.052 -16.479 29.181 1.00 94.31 93 ASP A O 1
ATOM 784 N N . SER A 1 94 ? -15.285 -18.459 28.145 1.00 92.00 94 SER A N 1
ATOM 785 C CA . SER A 1 94 ? -16.533 -18.110 27.458 1.00 92.00 94 SER A CA 1
ATOM 786 C C . SER A 1 94 ? -17.680 -17.711 28.390 1.00 92.00 94 SER A C 1
ATOM 788 O O . SER A 1 94 ? -18.578 -16.982 27.975 1.00 92.00 94 SER A O 1
ATOM 790 N N . THR A 1 95 ? -17.659 -18.161 29.646 1.00 94.38 95 THR A N 1
ATOM 791 C CA . THR A 1 95 ? -18.661 -17.797 30.658 1.00 94.38 95 THR A CA 1
ATOM 792 C C . THR A 1 95 ? -18.461 -16.382 31.204 1.00 94.38 95 THR A C 1
ATOM 794 O O . THR A 1 95 ? -19.395 -15.806 31.758 1.00 94.38 95 THR A O 1
ATOM 797 N N . GLU A 1 96 ? -17.275 -15.797 31.009 1.00 95.19 96 GLU A N 1
ATOM 798 C CA . GLU A 1 96 ? -16.923 -14.447 31.462 1.00 95.19 96 GLU A CA 1
ATOM 799 C C . GLU A 1 96 ? -17.007 -13.401 30.342 1.00 95.19 96 GLU A C 1
ATOM 801 O O . GLU A 1 96 ? -16.680 -12.226 30.556 1.00 95.19 96 GLU A O 1
ATOM 806 N N . TYR A 1 97 ? -17.399 -13.804 29.131 1.00 96.06 97 TYR A N 1
ATOM 807 C CA . TYR A 1 97 ? -17.553 -12.873 28.023 1.00 96.06 97 TYR A CA 1
ATOM 808 C C . TYR A 1 97 ? -18.604 -11.808 28.337 1.00 96.06 97 TYR A C 1
ATOM 810 O O . TYR A 1 97 ? -19.703 -12.077 28.821 1.00 96.06 97 TYR A O 1
ATOM 818 N N . THR A 1 98 ? -18.279 -10.567 27.996 1.00 96.00 98 THR A N 1
ATOM 819 C CA . THR A 1 98 ? -19.272 -9.496 27.909 1.00 96.00 98 THR A CA 1
ATOM 820 C C . THR A 1 98 ? -20.174 -9.709 26.686 1.00 96.00 98 THR A C 1
ATOM 822 O O . THR A 1 98 ? -19.874 -10.515 25.803 1.00 96.00 98 THR A O 1
ATOM 825 N N . GLY A 1 99 ? -21.287 -8.972 26.599 1.00 95.44 99 GLY A N 1
ATOM 826 C CA . GLY A 1 99 ? -22.190 -9.042 25.441 1.00 95.44 99 GLY A CA 1
ATOM 827 C C . GLY A 1 99 ? -21.473 -8.839 24.094 1.00 95.44 99 GLY A C 1
ATOM 828 O O . GLY A 1 99 ? -21.595 -9.697 23.219 1.00 95.44 99 GLY A O 1
ATOM 829 N N . PRO A 1 100 ? -20.671 -7.768 23.926 1.00 95.00 100 PRO A N 1
ATOM 830 C CA . PRO A 1 100 ? -19.895 -7.558 22.704 1.00 95.00 100 PRO A CA 1
ATOM 831 C C . PRO A 1 100 ? -18.837 -8.638 22.449 1.00 95.00 100 PRO A C 1
ATOM 833 O O . PRO A 1 100 ? -18.685 -9.073 21.312 1.00 95.00 100 PRO A O 1
ATOM 836 N N . GLU A 1 101 ? -18.127 -9.100 23.484 1.00 96.06 101 GLU A N 1
ATOM 837 C CA . GLU A 1 101 ? -17.145 -10.189 23.343 1.00 96.06 101 GLU A CA 1
ATOM 838 C C . GLU A 1 101 ? -17.810 -11.484 22.870 1.00 96.06 101 GLU A C 1
ATOM 840 O O . GLU A 1 101 ? -17.274 -12.143 21.987 1.00 96.06 101 GLU A O 1
ATOM 845 N N . SER A 1 102 ? -18.997 -11.808 23.392 1.00 95.06 102 SER A N 1
ATOM 846 C CA . SER A 1 102 ? -19.773 -12.984 22.978 1.00 95.06 102 SER A CA 1
ATOM 847 C C . SER A 1 102 ? -20.169 -12.901 21.506 1.00 95.06 102 SER A C 1
ATOM 849 O O . SER A 1 102 ? -19.967 -13.857 20.762 1.00 95.06 102 SER A O 1
ATOM 851 N N . TYR A 1 103 ? -20.666 -11.739 21.074 1.00 96.06 103 TYR A N 1
ATOM 852 C CA . TYR A 1 103 ? -21.016 -11.501 19.675 1.00 96.06 103 TYR A CA 1
ATOM 853 C C . TYR A 1 103 ? -19.796 -11.632 18.757 1.00 96.06 103 TYR A C 1
ATOM 855 O O . TYR A 1 103 ? -19.843 -12.329 17.747 1.00 96.06 103 TYR A O 1
ATOM 863 N N . VAL A 1 104 ? -18.669 -11.008 19.115 1.00 95.56 104 VAL A N 1
ATOM 864 C CA . VAL A 1 104 ? -17.445 -11.107 18.309 1.00 95.56 104 VAL A CA 1
ATOM 865 C C . VAL A 1 104 ? -16.897 -12.538 18.305 1.00 95.56 104 VAL A C 1
ATOM 867 O O . VAL A 1 104 ? -16.472 -13.013 17.257 1.00 95.56 104 VAL A O 1
ATOM 870 N N . ALA A 1 105 ? -16.944 -13.254 19.431 1.00 94.81 105 ALA A N 1
ATOM 871 C CA . ALA A 1 105 ? -16.533 -14.655 19.510 1.00 94.81 105 ALA A CA 1
ATOM 872 C C . ALA A 1 105 ? -17.382 -15.563 18.607 1.00 94.81 105 ALA A C 1
ATOM 874 O O . ALA A 1 105 ? -16.845 -16.490 17.999 1.00 94.81 105 ALA A O 1
ATOM 875 N N . GLU A 1 106 ? -18.685 -15.292 18.501 1.00 94.69 106 GLU A N 1
ATOM 876 C CA . GLU A 1 106 ? -19.591 -15.994 17.589 1.00 94.69 106 GLU A CA 1
ATOM 877 C C . GLU A 1 106 ? -19.272 -15.683 16.121 1.00 94.69 106 GLU A C 1
ATOM 879 O O . GLU A 1 106 ? -19.214 -16.601 15.313 1.00 94.69 106 GLU A O 1
ATOM 884 N N . MET A 1 107 ? -18.968 -14.425 15.789 1.00 94.19 107 MET A N 1
ATOM 885 C CA . MET A 1 107 ? -18.597 -14.013 14.426 1.00 94.19 107 MET A CA 1
ATOM 886 C C . MET A 1 107 ? -17.212 -14.511 13.973 1.00 94.19 107 MET A C 1
ATOM 888 O O . MET A 1 107 ? -16.929 -14.516 12.777 1.00 94.19 107 MET A O 1
ATOM 892 N N . ILE A 1 108 ? -16.326 -14.871 14.910 1.00 90.75 108 ILE A N 1
ATOM 893 C CA . ILE A 1 108 ? -14.993 -15.431 14.619 1.00 90.75 108 ILE A CA 1
ATOM 894 C C . ILE A 1 108 ? -15.051 -16.946 14.350 1.00 90.75 108 ILE A C 1
ATOM 896 O O . ILE A 1 108 ? -14.148 -17.467 13.689 1.00 90.75 108 ILE A O 1
ATOM 900 N N . LYS A 1 109 ? -16.049 -17.650 14.900 1.00 78.81 109 LYS A N 1
ATOM 901 C CA . LYS A 1 109 ? -16.234 -19.097 14.705 1.00 78.81 109 LYS A CA 1
ATOM 902 C C . LYS A 1 109 ? -16.643 -19.433 13.276 1.00 78.81 109 LYS A C 1
ATOM 904 O O . LYS A 1 109 ? -16.166 -20.493 12.811 1.00 78.81 109 LYS A O 1
#

Secondary structure (DSSP, 8-state):
-TTHHHHHHHHHHHIIIIIIIIIHHHHHHHHHHHHHHHHHHHHHHHHHHHB-TTT--BGGGGTTSSS-HHHIIIIIS-HHHHHHHHHHHHHS-GGG--HHHHHHHHHH-

Organism: Monodon monoceros (NCBI:txid40151)

Sequence (109 aa):
EPLFAARVIYDLLFFFMVIIIVLNLIFGVIIDTFADLRSEKQKKEEILKTTCFICGLERDKFDNKTVTFEEHIKEEHNMWHYLCFIVLVKVKDSTEYTGPESYVAEMIK

Foldseek 3Di:
DVCPVVVVVVVVVCCCPVVVPVVVVVVVVVVVVVVVVVVVVVVVVVQVVQAAPPPRDGQVVCPPPPDHPVCCCVPVVPPVVVVVLVVCLVVDDQVPDDPVSVVVNVVVD